Protein 1FAO (pdb70)

Structure (mmCIF, N/CA/C/O backbone):
data_1FAO
#
_entry.id   1FAO
#
_cell.length_a   40.674
_cell.length_b   46.273
_cell.length_c   64.743
_cell.angle_alpha   90.00
_cell.angle_beta   90.00
_cell.angle_gamma   90.00
#
_symmetry.space_group_name_H-M   'P 21 21 21'
#
loop_
_entity.id
_entity.type
_entity.pdbx_description
1 polymer 'DUAL ADAPTOR OF PHOSPHOTYROSINE AND 3-PHOSPHOINOSITIDES'
2 non-polymer INOSITOL-(1,3,4,5)-TETRAKISPHOSPHATE
3 water water
#
loop_
_atom_site.group_PDB
_atom_site.id
_atom_site.type_symbol
_atom_site.label_atom_id
_atom_site.label_alt_id
_atom_site.label_comp_id
_atom_site.label_asym_id
_atom_site.label_entity_id
_atom_site.label_seq_id
_atom_site.pdbx_PDB_ins_code
_atom_site.Cartn_x
_atom_site.Cartn_y
_atom_site.Cartn_z
_atom_site.occupancy
_atom_site.B_iso_or_equiv
_atom_site.auth_seq_id
_atom_site.auth_comp_id
_atom_site.auth_asym_id
_atom_site.auth_atom_id
_atom_site.pdbx_PDB_model_num
ATOM 1 N N . PRO A 1 15 ? 0.562 12.061 25.819 1.00 39.55 162 PRO A N 1
ATOM 2 C CA . PRO A 1 15 ? 1.557 11.545 26.760 1.00 37.66 162 PRO A CA 1
ATOM 3 C C . PRO A 1 15 ? 1.107 10.275 27.471 1.00 35.43 162 PRO A C 1
ATOM 4 O O . PRO A 1 15 ? -0.083 10.076 27.727 1.00 35.31 162 PRO A O 1
ATOM 8 N N . SER A 1 16 ? 2.074 9.417 27.776 1.00 31.57 163 SER A N 1
ATOM 9 C CA . SER A 1 16 ? 1.824 8.170 28.485 1.00 26.87 163 SER A CA 1
ATOM 10 C C . SER A 1 16 ? 3.065 7.917 29.318 1.00 23.02 163 SER A C 1
ATOM 11 O O . SER A 1 16 ? 4.186 8.003 28.816 1.00 20.35 163 SER A O 1
ATOM 14 N N . LEU A 1 17 ? 2.867 7.618 30.594 1.00 20.39 164 LEU A N 1
ATOM 15 C CA . LEU A 1 17 ? 3.987 7.368 31.484 1.00 19.59 164 LEU A CA 1
ATOM 16 C C . LEU A 1 17 ? 4.804 6.197 30.950 1.00 19.09 164 LEU A C 1
ATOM 17 O O . LEU A 1 17 ? 4.259 5.138 30.647 1.00 18.98 164 LEU A O 1
ATOM 22 N N . GLY A 1 18 ? 6.110 6.400 30.816 1.00 18.15 165 GLY A N 1
ATOM 23 C CA . GLY A 1 18 ? 6.971 5.342 30.321 1.00 17.37 165 GLY A CA 1
ATOM 24 C C . GLY A 1 18 ? 7.277 5.465 28.843 1.00 15.57 165 GLY A C 1
ATOM 25 O O . GLY A 1 18 ? 8.071 4.698 28.300 1.00 15.43 165 GLY A O 1
ATOM 26 N N . THR A 1 19 ? 6.643 6.425 28.179 1.00 14.90 166 THR A N 1
ATOM 27 C CA . THR A 1 19 ? 6.884 6.625 26.760 1.00 14.31 166 THR A CA 1
ATOM 28 C C . THR A 1 19 ? 7.492 8.000 26.522 1.00 13.65 166 THR A C 1
ATOM 29 O O . THR A 1 19 ? 7.267 8.937 27.292 1.00 13.25 166 THR A O 1
ATOM 33 N N . LYS A 1 20 ? 8.285 8.107 25.464 1.00 12.78 167 LYS A N 1
ATOM 34 C CA . LYS A 1 20 ? 8.917 9.366 25.121 1.00 11.20 167 LYS A CA 1
ATOM 35 C C . LYS A 1 20 ? 9.313 9.351 23.655 1.00 13.38 167 LYS A C 1
ATOM 36 O O . LYS A 1 20 ? 9.738 8.327 23.121 1.00 11.57 167 LYS A O 1
ATOM 42 N N . GLU A 1 21 ? 9.150 10.486 22.991 1.00 11.38 168 GLU A N 1
ATOM 43 C CA . GLU A 1 21 ? 9.524 10.574 21.592 1.00 11.23 168 GLU A CA 1
ATOM 44 C C . GLU A 1 21 ? 10.147 11.938 21.397 1.00 10.98 168 GLU A C 1
ATOM 45 O O . GLU A 1 21 ? 9.763 12.904 22.058 1.00 9.96 168 GLU A O 1
ATOM 51 N N . GLY A 1 22 ? 11.118 12.010 20.500 1.00 10.47 169 GLY A N 1
ATOM 52 C CA . GLY A 1 22 ? 11.778 13.273 20.248 1.00 10.50 169 GLY A CA 1
ATOM 53 C C . GLY A 1 22 ? 13.024 13.079 19.419 1.00 10.72 169 GLY A C 1
ATOM 54 O O . GLY A 1 22 ? 13.518 11.958 19.261 1.00 9.46 169 GLY A O 1
ATOM 55 N N . TYR A 1 23 ? 13.535 14.177 18.878 1.00 7.96 170 TYR A N 1
ATOM 56 C CA . TYR A 1 23 ? 14.740 14.122 18.071 1.00 7.67 170 TYR A CA 1
ATOM 57 C C . TYR A 1 23 ? 16.003 14.142 18.911 1.00 8.81 170 TYR A C 1
ATOM 58 O O . TYR A 1 23 ? 16.066 14.805 19.942 1.00 9.42 170 TYR A O 1
ATOM 67 N N . LEU A 1 24 ? 17.008 13.413 18.444 1.00 8.84 171 LEU A N 1
ATOM 68 C CA . LEU A 1 24 ? 18.313 13.351 19.081 1.00 9.72 171 LEU A CA 1
ATOM 69 C C . LEU A 1 24 ? 19.312 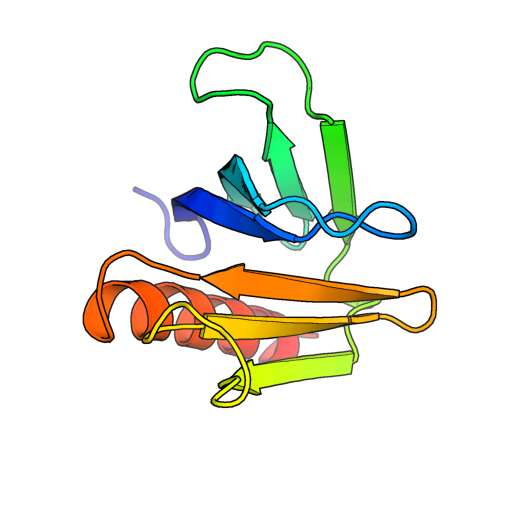13.194 17.956 1.00 10.35 171 LEU A C 1
ATOM 70 O O . LEU A 1 24 ? 18.974 12.665 16.901 1.00 11.00 171 LEU A O 1
ATOM 75 N N . THR A 1 25 ? 20.531 13.678 18.155 1.00 9.99 172 THR A N 1
ATOM 76 C CA . THR A 1 25 ? 21.546 13.508 17.128 1.00 11.59 172 THR A CA 1
ATOM 77 C C . THR A 1 25 ? 22.313 12.273 17.563 1.00 11.60 172 THR A C 1
ATOM 78 O O . THR A 1 25 ? 22.537 12.062 18.752 1.00 12.47 172 THR A O 1
ATOM 82 N N . LYS A 1 26 ? 22.682 11.432 16.609 1.00 11.31 173 LYS A N 1
ATOM 83 C CA . LYS A 1 26 ? 23.402 10.218 16.952 1.00 9.76 173 LYS A CA 1
ATOM 84 C C . LYS A 1 26 ? 24.582 10.003 16.031 1.00 8.71 173 LYS A C 1
ATOM 85 O O . LYS A 1 26 ? 24.561 10.404 14.870 1.00 7.57 173 LYS A O 1
ATOM 91 N N . GLN A 1 27 ? 25.606 9.354 16.566 1.00 9.24 174 GLN A N 1
ATOM 92 C CA . GLN A 1 27 ? 26.812 9.057 15.814 1.00 10.13 174 GLN A CA 1
ATOM 93 C C . GLN A 1 27 ? 26.641 7.733 15.091 1.00 10.40 174 GLN A C 1
ATOM 94 O O . GLN A 1 27 ? 25.962 6.829 15.584 1.00 8.93 174 GLN A O 1
ATOM 100 N N . GLY A 1 28 ? 27.254 7.620 13.920 1.00 11.49 175 GLY A N 1
ATOM 101 C CA . GLY A 1 28 ? 27.160 6.386 13.165 1.00 13.15 175 GLY A CA 1
ATOM 102 C C . GLY A 1 28 ? 28.074 5.339 13.768 1.00 15.09 175 GLY A C 1
ATOM 103 O O . GLY A 1 28 ? 28.796 5.618 14.733 1.00 12.85 175 GLY A O 1
ATOM 104 N N . GLY A 1 29 ? 28.049 4.138 13.195 1.00 16.50 176 GLY A N 1
ATOM 105 C CA . GLY A 1 29 ? 28.877 3.053 13.695 1.00 18.33 176 GLY A CA 1
ATOM 106 C C . GLY A 1 29 ? 30.289 3.091 13.146 1.00 19.27 176 GLY A C 1
ATOM 107 O O . GLY A 1 29 ? 31.200 3.591 13.809 1.00 19.30 176 GLY A O 1
ATOM 108 N N . LEU A 1 30 ? 30.472 2.548 11.944 1.00 20.55 177 LEU A N 1
ATOM 109 C CA . LEU A 1 30 ? 31.777 2.533 11.290 1.00 21.15 177 LEU A CA 1
ATOM 110 C C . LEU A 1 30 ? 32.088 3.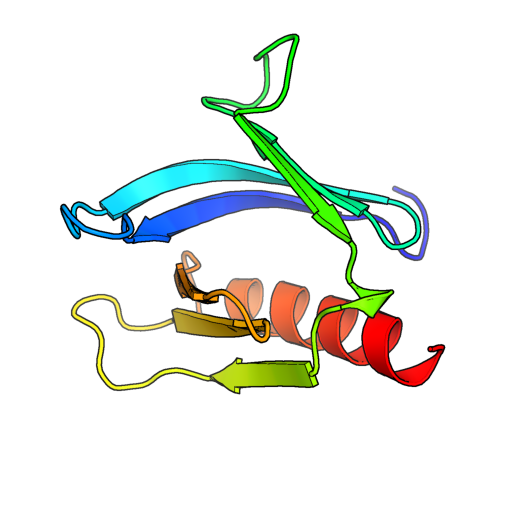947 10.824 1.00 21.30 177 LEU A C 1
ATOM 111 O O . LEU A 1 30 ? 33.171 4.473 11.082 1.00 22.29 177 LEU A O 1
ATOM 116 N N . VAL A 1 31 ? 31.136 4.549 10.120 1.00 20.59 178 VAL A N 1
ATOM 117 C CA . VAL A 1 31 ? 31.276 5.923 9.653 1.00 20.27 178 VAL A CA 1
ATOM 118 C C . VAL A 1 31 ? 30.601 6.722 10.762 1.00 20.02 178 VAL A C 1
ATOM 119 O O . VAL A 1 31 ? 29.378 6.715 10.888 1.00 19.66 178 VAL A O 1
ATOM 123 N N . LYS A 1 32 ? 31.410 7.400 11.567 1.00 19.54 179 LYS A N 1
ATOM 124 C CA . LYS A 1 32 ? 30.907 8.146 12.711 1.00 19.80 179 LYS A CA 1
ATOM 125 C C . LYS A 1 32 ? 30.319 9.527 12.461 1.00 19.02 179 LYS A C 1
ATOM 126 O O . LYS A 1 32 ? 30.598 10.471 13.200 1.00 18.89 179 LYS A O 1
ATOM 132 N N . THR A 1 33 ? 29.490 9.640 11.433 1.00 17.20 180 THR A N 1
ATOM 133 C CA . THR A 1 33 ? 28.850 10.909 11.138 1.00 15.75 180 THR A CA 1
ATOM 134 C C . THR A 1 33 ? 27.693 11.091 12.118 1.00 15.32 180 THR A C 1
ATOM 135 O O . THR A 1 33 ? 27.114 10.114 12.594 1.00 13.98 180 THR A O 1
ATOM 139 N N . TRP A 1 34 ? 27.371 12.338 12.439 1.00 14.33 181 TRP A N 1
ATOM 140 C CA . TRP A 1 34 ? 26.272 12.607 13.355 1.00 13.46 181 TRP A CA 1
A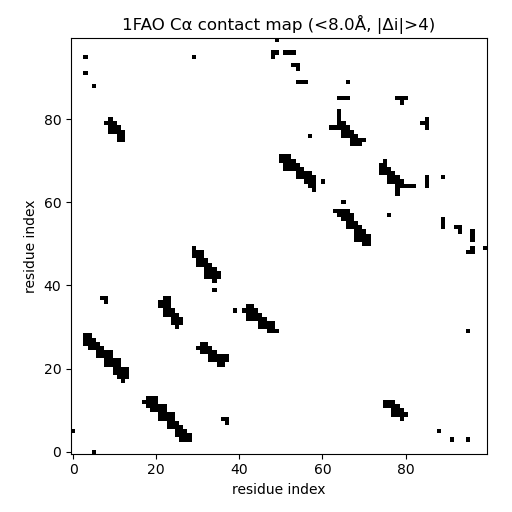TOM 141 C C . TRP A 1 34 ? 25.023 12.961 12.573 1.00 13.83 181 TRP A C 1
ATOM 142 O O . TRP A 1 34 ? 25.037 13.865 11.735 1.00 13.92 181 TRP A O 1
ATOM 153 N N . LYS A 1 35 ? 23.941 12.242 12.848 1.00 11.47 182 LYS A N 1
ATOM 154 C CA . LYS A 1 35 ? 22.684 12.472 12.158 1.00 10.93 182 LYS A CA 1
ATOM 155 C C . LYS A 1 35 ? 21.566 12.700 13.153 1.00 11.18 182 LYS A C 1
ATOM 156 O O . LYS A 1 35 ? 21.552 12.111 14.235 1.00 9.93 182 LYS A O 1
ATOM 162 N N . THR A 1 36 ? 20.631 13.566 12.782 1.00 10.36 183 THR A N 1
ATOM 163 C CA . THR A 1 36 ? 19.496 13.855 13.637 1.00 10.27 183 THR A CA 1
ATOM 164 C C . THR A 1 36 ? 18.414 12.847 13.299 1.00 10.08 183 THR A C 1
ATOM 165 O O . THR A 1 36 ? 17.982 12.738 12.148 1.00 10.71 183 THR A O 1
ATOM 169 N N . ARG A 1 37 ? 17.987 12.106 14.313 1.00 8.87 184 ARG A N 1
ATOM 170 C CA . ARG A 1 37 ? 16.977 11.081 14.131 1.00 7.91 184 ARG A CA 1
ATOM 171 C C . ARG A 1 37 ? 15.850 11.217 15.133 1.00 8.30 184 ARG A C 1
ATOM 172 O O . ARG A 1 37 ? 16.017 11.809 16.196 1.00 7.51 184 ARG A O 1
ATOM 180 N N . TRP A 1 38 ? 14.703 10.649 14.783 1.00 8.76 185 TRP A N 1
ATOM 181 C CA . TRP A 1 38 ? 13.529 10.684 15.638 1.00 8.88 185 TRP A CA 1
ATOM 182 C C . TRP A 1 38 ? 13.538 9.399 16.457 1.00 9.41 185 TRP A C 1
ATOM 183 O O . TRP A 1 38 ? 13.557 8.307 15.897 1.00 9.54 185 TRP A O 1
ATOM 194 N N . PHE A 1 39 ? 13.561 9.541 17.778 1.00 8.83 186 PHE A N 1
ATOM 195 C CA . PHE A 1 39 ? 13.561 8.391 18.669 1.00 9.96 186 PHE A CA 1
ATOM 196 C C . PHE A 1 39 ? 12.214 8.226 19.349 1.00 10.36 186 PHE A C 1
ATOM 197 O O . PHE A 1 39 ? 11.551 9.201 19.696 1.00 9.26 186 PHE A O 1
ATOM 205 N N . THR A 1 40 ? 11.798 6.980 19.535 1.00 9.78 187 THR A N 1
ATOM 206 C CA . THR A 1 40 ? 10.554 6.730 20.236 1.00 10.12 187 THR A CA 1
ATOM 207 C C . THR A 1 40 ? 10.861 5.644 21.249 1.00 10.59 187 THR A C 1
ATOM 208 O O . THR A 1 40 ? 11.644 4.733 20.977 1.00 9.65 187 THR A O 1
ATOM 212 N N . LEU A 1 41 ? 10.269 5.775 22.427 1.00 10.11 188 LEU A N 1
ATOM 213 C CA . LEU A 1 41 ? 10.461 4.814 23.497 1.00 11.22 188 LEU A CA 1
ATOM 214 C C . LEU A 1 41 ? 9.088 4.393 24.000 1.00 11.13 188 LEU A C 1
ATOM 215 O O . LEU A 1 41 ? 8.310 5.218 24.489 1.00 11.12 188 LEU A O 1
ATOM 220 N N . HIS A 1 42 ? 8.796 3.106 23.850 1.00 11.34 189 HIS A N 1
ATOM 221 C CA . HIS A 1 42 ? 7.535 2.523 24.287 1.00 12.27 189 HIS A CA 1
ATOM 222 C C . HIS A 1 42 ? 7.911 1.160 24.848 1.00 12.59 189 HIS A C 1
ATOM 223 O O . HIS A 1 42 ? 8.644 0.408 24.204 1.00 11.74 189 HIS A O 1
ATOM 230 N N . ARG A 1 43 ? 7.426 0.850 26.046 1.00 12.88 190 ARG A N 1
ATOM 231 C CA . ARG A 1 43 ? 7.765 -0.414 26.687 1.00 14.42 190 ARG A CA 1
ATOM 232 C C . ARG A 1 43 ? 9.290 -0.461 26.745 1.00 14.18 190 ARG A C 1
ATOM 233 O O . ARG A 1 43 ? 9.914 0.472 27.245 1.00 13.18 190 ARG A O 1
ATOM 241 N N . ASN A 1 44 ? 9.909 -1.526 26.244 1.00 12.35 191 ASN A N 1
ATOM 242 C CA . ASN A 1 44 ? 11.366 -1.573 26.277 1.00 13.46 191 ASN A CA 1
ATOM 243 C C . ASN A 1 44 ? 11.987 -1.417 24.902 1.00 12.53 191 ASN A C 1
ATOM 244 O O . ASN A 1 44 ? 13.152 -1.745 24.696 1.00 12.99 191 ASN A O 1
ATOM 249 N N . GLU A 1 45 ? 11.206 -0.899 23.962 1.00 13.20 192 GLU A N 1
ATOM 250 C CA . GLU A 1 45 ? 11.699 -0.710 22.612 1.00 13.11 192 GLU A CA 1
ATOM 251 C C . GLU A 1 45 ? 12.080 0.733 22.336 1.00 12.21 192 GLU A C 1
ATOM 252 O O . GLU A 1 45 ? 11.247 1.638 22.437 1.00 11.88 192 GLU A O 1
ATOM 258 N N . LEU A 1 46 ? 13.346 0.938 22.002 1.00 11.35 193 LEU A N 1
ATOM 259 C CA . LEU A 1 46 ? 13.837 2.269 21.662 1.00 11.13 193 LEU A CA 1
ATOM 260 C C . LEU A 1 46 ? 14.088 2.218 20.164 1.00 10.45 193 LEU A C 1
ATOM 261 O O . LEU A 1 46 ? 15.001 1.538 19.700 1.00 11.33 193 LEU A O 1
ATOM 266 N N . LYS A 1 47 ? 13.260 2.924 19.406 1.00 10.10 194 LYS A N 1
ATOM 267 C CA . LYS A 1 47 ? 13.403 2.948 17.959 1.00 8.79 194 LYS A CA 1
ATOM 268 C C . LYS A 1 47 ? 13.860 4.320 17.497 1.00 9.29 194 LYS A C 1
ATOM 269 O O . LYS A 1 47 ? 13.649 5.310 18.188 1.00 7.26 194 LYS A O 1
ATOM 275 N N . TYR A 1 48 ? 14.526 4.374 16.353 1.00 9.44 195 TYR A N 1
ATOM 276 C CA . TYR A 1 48 ? 14.875 5.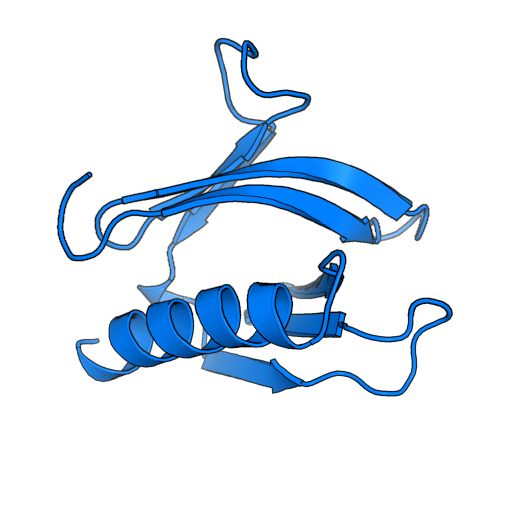666 15.795 1.00 10.26 195 TYR A CA 1
ATOM 277 C C .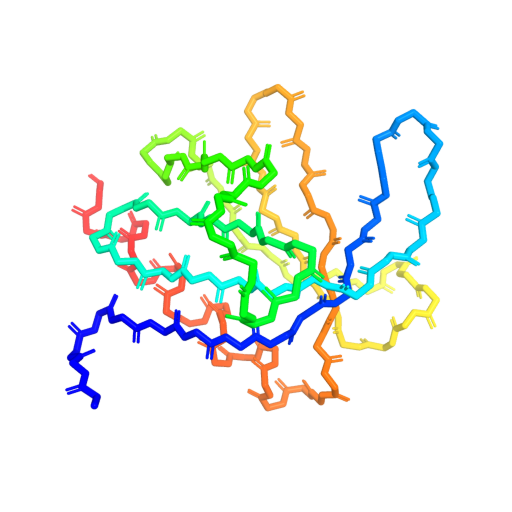 TYR A 1 48 ? 14.569 5.607 14.312 1.00 11.18 195 TYR A C 1
ATOM 278 O O . TYR A 1 48 ? 14.764 4.581 13.653 1.00 11.05 195 TYR A O 1
ATOM 287 N N . PHE A 1 49 ? 14.028 6.711 13.818 1.00 10.18 196 PHE A N 1
ATOM 288 C CA . PHE A 1 49 ? 13.601 6.853 12.434 1.00 11.18 196 PHE A CA 1
ATOM 289 C C . PHE A 1 49 ? 14.351 8.008 11.779 1.00 11.96 196 PHE A C 1
ATOM 290 O O . PHE A 1 49 ? 14.949 8.829 12.469 1.00 10.44 196 PHE A O 1
ATOM 298 N N . LYS A 1 50 ? 14.312 8.072 10.451 1.00 11.51 197 LYS A N 1
ATOM 299 C CA . LYS A 1 50 ? 14.971 9.161 9.736 1.00 14.09 197 LYS A CA 1
ATOM 300 C C . LYS A 1 50 ? 14.393 10.463 10.275 1.00 13.04 197 LYS A C 1
ATOM 301 O O . LYS A 1 50 ? 15.127 11.408 10.569 1.00 13.47 197 LYS A O 1
ATOM 307 N N . ASP A 1 51 ? 13.070 10.508 10.394 1.00 12.77 198 ASP A N 1
ATOM 308 C CA . ASP A 1 51 ? 12.400 11.683 10.935 1.00 13.51 198 ASP A CA 1
ATOM 309 C C . ASP A 1 51 ? 11.062 11.320 11.563 1.00 13.94 198 ASP A C 1
ATOM 310 O O . ASP A 1 51 ? 10.627 10.165 11.506 1.00 13.41 198 ASP A O 1
ATOM 315 N N . GLN A 1 52 ? 10.417 12.308 12.175 1.00 12.31 199 GLN A N 1
ATOM 316 C CA . GLN A 1 52 ? 9.153 12.087 12.866 1.00 13.46 199 GLN A CA 1
ATOM 317 C C . GLN A 1 52 ? 8.060 11.408 12.054 1.00 15.23 199 GLN A C 1
ATOM 318 O O . GLN A 1 52 ? 7.271 10.639 12.603 1.00 15.55 199 GLN A O 1
ATOM 324 N N . MET A 1 53 ? 8.009 11.679 10.757 1.00 15.96 200 MET A N 1
ATOM 325 C CA . MET A 1 53 ? 6.969 11.093 9.927 1.00 19.03 200 MET A CA 1
ATOM 326 C C . MET A 1 53 ? 7.404 9.852 9.155 1.00 18.92 200 MET A C 1
ATOM 327 O O . MET A 1 53 ? 6.691 9.390 8.263 1.00 18.39 200 MET A O 1
ATOM 332 N N . SER A 1 54 ? 8.566 9.309 9.502 1.00 17.53 201 SER A N 1
ATOM 333 C CA . SER A 1 54 ? 9.065 8.108 8.838 1.00 17.69 201 SER A CA 1
ATOM 334 C C . SER A 1 54 ? 8.147 6.951 9.216 1.00 16.80 201 SER A C 1
ATOM 335 O O . SER A 1 54 ? 7.902 6.702 10.400 1.00 16.15 201 SER A O 1
ATOM 338 N N . PRO A 1 55 ? 7.622 6.231 8.213 1.00 16.16 202 PRO A N 1
ATOM 339 C CA . PRO A 1 55 ? 6.723 5.102 8.469 1.00 16.43 202 PRO A CA 1
ATOM 340 C C . PRO A 1 55 ? 7.391 3.959 9.219 1.00 14.76 202 PRO A C 1
ATOM 341 O O . PRO A 1 55 ? 6.800 3.369 10.125 1.00 16.66 202 PRO A O 1
ATOM 345 N N . GLU A 1 56 ? 8.622 3.645 8.832 1.00 14.47 203 GLU A N 1
ATOM 346 C CA . GLU A 1 56 ? 9.348 2.546 9.453 1.00 14.87 203 GLU A CA 1
ATOM 347 C C . GLU A 1 56 ? 10.655 2.993 10.085 1.00 14.01 203 GLU A C 1
ATOM 348 O O . GLU A 1 56 ? 11.329 3.892 9.577 1.00 14.22 203 GLU A O 1
ATOM 354 N N . PRO A 1 57 ? 11.039 2.357 11.201 1.00 13.36 204 PRO A N 1
ATOM 355 C CA . PRO A 1 57 ? 12.280 2.705 11.897 1.00 13.09 204 PRO A CA 1
ATOM 356 C C . PRO A 1 57 ? 13.532 2.193 11.203 1.00 13.86 204 PRO A C 1
ATOM 357 O O . PRO A 1 57 ? 13.487 1.239 10.423 1.00 13.69 204 PRO A O 1
ATOM 361 N N . ILE A 1 58 ? 14.651 2.848 11.483 1.00 12.25 205 ILE A N 1
ATOM 362 C CA . ILE A 1 58 ? 15.931 2.443 10.923 1.00 13.32 205 ILE A CA 1
ATOM 363 C C . ILE A 1 58 ? 16.377 1.251 11.750 1.00 13.61 205 ILE A C 1
ATOM 364 O O . ILE A 1 58 ? 16.932 0.281 11.234 1.00 12.37 205 ILE A O 1
ATOM 369 N N . ARG A 1 59 ? 16.111 1.331 13.048 1.00 13.45 206 ARG A N 1
ATOM 370 C CA . ARG A 1 59 ? 16.503 0.273 13.956 1.00 14.64 206 ARG A CA 1
ATOM 371 C C . ARG A 1 59 ? 15.594 0.209 15.170 1.00 14.46 206 ARG A C 1
ATOM 372 O O . ARG A 1 59 ? 15.053 1.222 15.613 1.00 12.32 206 ARG A O 1
ATOM 380 N N . ILE A 1 60 ? 15.410 -1.001 15.688 1.00 12.78 207 ILE A N 1
ATOM 381 C CA . ILE A 1 60 ? 14.597 -1.209 16.873 1.00 12.73 207 ILE A CA 1
ATOM 382 C C . ILE A 1 60 ? 15.542 -1.771 17.925 1.00 14.44 207 ILE A C 1
ATOM 383 O O . ILE A 1 60 ? 16.092 -2.863 17.763 1.00 13.30 207 ILE A O 1
ATOM 388 N N . LEU A 1 61 ? 15.750 -1.013 18.993 1.00 12.19 208 LEU A N 1
ATOM 389 C CA . LEU A 1 61 ? 16.638 -1.449 20.055 1.00 13.25 208 LEU A CA 1
ATOM 390 C C . LEU A 1 61 ? 15.814 -1.950 21.226 1.00 12.96 208 LEU A C 1
ATOM 391 O O . LEU A 1 61 ? 14.796 -1.360 21.577 1.00 14.91 208 LEU A O 1
ATOM 396 N N . ASP A 1 62 ? 16.246 -3.055 21.817 1.00 13.26 209 ASP A N 1
ATOM 397 C CA . ASP A 1 62 ? 15.539 -3.621 22.952 1.00 14.12 209 ASP A CA 1
ATOM 398 C C . ASP A 1 62 ? 16.366 -3.318 24.192 1.00 11.81 209 ASP A C 1
ATOM 399 O O . ASP A 1 62 ? 17.491 -3.788 24.330 1.00 10.90 209 ASP A O 1
ATOM 404 N N . LEU A 1 63 ? 15.806 -2.520 25.095 1.00 12.27 210 LEU A N 1
ATOM 405 C CA . LEU A 1 63 ? 16.527 -2.133 26.298 1.00 10.25 210 LEU A CA 1
ATOM 406 C C . LEU A 1 63 ? 16.865 -3.291 27.228 1.00 10.99 210 LEU A C 1
ATOM 407 O O . LEU A 1 63 ? 17.663 -3.129 28.145 1.00 10.43 210 LEU A O 1
ATOM 412 N N . THR A 1 64 ? 16.276 -4.463 27.005 1.00 12.21 211 THR A N 1
ATOM 413 C CA . THR A 1 64 ? 16.617 -5.593 27.862 1.00 13.18 211 THR A CA 1
ATOM 414 C C . THR A 1 64 ? 18.067 -5.993 27.562 1.00 13.37 211 THR A C 1
ATOM 415 O O . THR A 1 64 ? 18.714 -6.672 28.360 1.00 14.61 211 THR A O 1
ATOM 419 N N . GLU A 1 65 ? 18.580 -5.552 26.414 1.00 12.07 212 GLU A N 1
ATOM 420 C CA . GLU A 1 65 ? 19.956 -5.853 26.019 1.00 11.5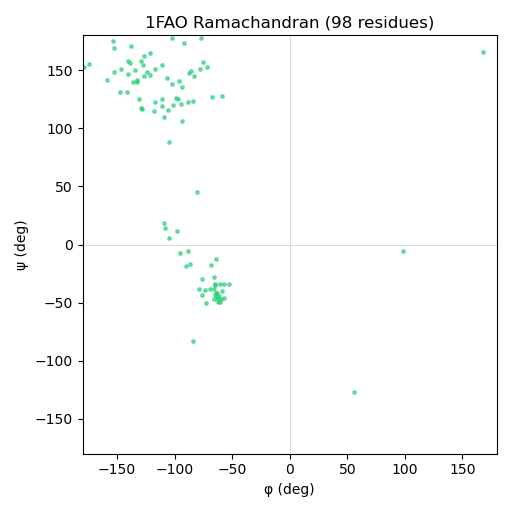0 212 GLU A CA 1
ATOM 421 C C . GLU A 1 65 ? 20.920 -4.732 26.400 1.00 11.63 212 GLU A C 1
ATOM 422 O O . GLU A 1 65 ? 22.133 -4.873 26.255 1.00 10.84 212 GLU A O 1
ATOM 428 N N . CYS A 1 66 ? 20.371 -3.618 26.875 1.00 10.82 213 CYS A N 1
ATOM 429 C CA . CYS A 1 66 ? 21.172 -2.459 27.269 1.00 10.96 213 CYS A CA 1
ATOM 430 C C . CYS A 1 66 ? 21.694 -2.617 28.701 1.00 10.87 213 CYS A C 1
ATOM 431 O O . CYS A 1 66 ? 20.913 -2.797 29.637 1.00 11.57 213 CYS A O 1
ATOM 434 N N . SER A 1 67 ? 23.012 -2.536 28.864 1.00 10.62 214 SER A N 1
ATOM 435 C CA . SER A 1 67 ? 23.641 -2.697 30.174 1.00 13.04 214 SER A CA 1
ATOM 436 C C . SER A 1 67 ? 23.800 -1.402 30.956 1.00 13.87 214 SER A C 1
ATOM 437 O O . SER A 1 67 ? 23.995 -1.422 32.174 1.00 14.56 214 SER A O 1
ATOM 440 N N . ALA A 1 68 ? 23.731 -0.273 30.266 1.00 12.99 215 ALA A N 1
ATOM 441 C CA . ALA A 1 68 ? 23.895 0.992 30.958 1.00 12.71 215 ALA A CA 1
ATOM 442 C C . ALA A 1 68 ? 23.660 2.199 30.076 1.00 12.93 215 ALA A C 1
ATOM 443 O O . ALA A 1 68 ? 23.792 2.135 28.857 1.00 10.22 215 ALA A O 1
ATOM 445 N N . VAL A 1 69 ? 23.298 3.299 30.722 1.00 12.47 216 VAL A N 1
ATOM 446 C CA . VAL A 1 69 ? 23.092 4.568 30.044 1.00 13.59 216 VAL A CA 1
ATOM 447 C C . VAL A 1 69 ? 23.902 5.531 30.904 1.00 15.16 216 VAL A C 1
ATOM 448 O O . VAL A 1 69 ? 23.728 5.604 32.126 1.00 13.70 216 VAL A O 1
ATOM 452 N N . GLN A 1 70 ? 24.817 6.244 30.270 1.00 13.89 217 GLN A N 1
ATOM 453 C CA . GLN A 1 70 ? 25.676 7.151 31.004 1.00 15.87 217 GLN A CA 1
ATOM 454 C C . GLN A 1 70 ? 25.906 8.447 30.258 1.00 15.21 217 GLN A C 1
ATOM 455 O O . GLN A 1 70 ? 25.748 8.515 29.038 1.00 11.30 217 GLN A O 1
ATOM 461 N N . PHE A 1 71 ? 26.270 9.485 31.001 1.00 14.88 218 PHE A N 1
ATOM 462 C CA . PHE A 1 71 ? 26.536 10.760 30.372 1.00 15.69 218 PHE A CA 1
ATOM 463 C C . PHE A 1 71 ? 27.842 10.588 29.628 1.00 13.86 218 PHE A C 1
ATOM 464 O O . PHE A 1 71 ? 28.676 9.754 29.996 1.00 14.33 218 PHE A O 1
ATOM 472 N N . ASP A 1 72 ? 28.008 11.370 28.571 1.00 12.47 219 ASP A N 1
ATOM 473 C CA . ASP A 1 72 ? 29.206 11.316 27.756 1.00 13.44 219 ASP A CA 1
ATOM 474 C C . ASP A 1 72 ? 29.746 12.737 27.613 1.00 12.45 219 ASP A C 1
ATOM 475 O O . ASP A 1 72 ? 29.084 13.602 27.044 1.00 12.99 219 ASP A O 1
ATOM 480 N N . TYR A 1 73 ? 30.947 12.966 28.127 1.00 12.77 220 TYR A N 1
ATOM 481 C CA . TYR A 1 73 ? 31.563 14.286 28.079 1.00 13.90 220 TYR A CA 1
ATOM 482 C C . TYR A 1 73 ? 32.725 14.367 27.099 1.00 16.25 220 TYR A C 1
ATOM 483 O O . TYR A 1 73 ? 33.496 15.328 27.120 1.00 17.63 220 TYR A O 1
ATOM 492 N N . SER A 1 74 ? 32.840 13.373 26.227 1.00 17.71 221 SER A N 1
ATOM 493 C CA . SER A 1 74 ? 33.944 13.333 25.278 1.00 20.07 221 SER A CA 1
ATOM 494 C C . SER A 1 74 ? 33.582 13.694 23.842 1.00 20.16 221 SER A C 1
ATOM 495 O O . SER A 1 74 ? 34.424 13.587 22.953 1.00 20.68 221 SER A O 1
ATOM 498 N N . GLN A 1 75 ? 32.344 14.123 23.614 1.00 21.21 222 GLN A N 1
ATOM 499 C CA . GLN A 1 75 ? 31.895 14.468 22.264 1.00 22.19 222 GLN A CA 1
ATOM 500 C C . GLN A 1 75 ? 32.082 15.933 21.886 1.00 23.80 222 GLN A C 1
ATOM 501 O O . GLN A 1 75 ? 32.452 16.764 22.715 1.00 23.96 222 GLN A O 1
ATOM 507 N N . GLU A 1 76 ? 31.813 16.241 20.620 1.00 25.63 223 GLU A N 1
ATOM 508 C CA . GLU A 1 76 ? 31.917 17.608 20.127 1.00 26.64 223 GLU A CA 1
ATOM 509 C C . GLU A 1 76 ? 30.703 18.376 20.619 1.00 26.28 223 GLU A C 1
ATOM 510 O O . GLU A 1 76 ? 30.766 19.590 20.819 1.00 26.86 223 GLU A O 1
ATOM 516 N N . ARG A 1 77 ? 29.593 17.664 20.797 1.00 23.94 224 ARG A N 1
ATOM 517 C CA . ARG A 1 77 ? 28.375 18.285 21.300 1.00 22.44 224 ARG A CA 1
ATOM 518 C C . ARG A 1 77 ? 28.481 18.263 22.814 1.00 21.04 224 ARG A C 1
ATOM 519 O O . ARG A 1 77 ? 29.098 17.367 23.389 1.00 19.98 224 ARG A O 1
ATOM 527 N N . VAL A 1 78 ? 27.886 19.255 23.458 1.00 21.07 225 VAL A N 1
ATOM 528 C CA . VAL A 1 78 ? 27.976 19.380 24.900 1.00 20.54 225 VAL A CA 1
ATOM 529 C C . VAL A 1 78 ? 27.127 18.436 25.737 1.00 19.18 225 VAL A C 1
ATOM 530 O O . VAL A 1 78 ? 27.611 17.887 26.728 1.00 17.78 225 VAL A O 1
ATOM 534 N N . ASN A 1 79 ? 25.873 18.236 25.340 1.00 16.26 226 ASN A N 1
ATOM 535 C CA . ASN A 1 79 ? 24.970 17.389 26.105 1.00 15.50 226 ASN A CA 1
ATOM 536 C C . ASN A 1 79 ? 24.750 16.034 25.461 1.00 14.63 226 ASN A C 1
ATOM 537 O O . ASN A 1 79 ? 23.808 15.835 24.697 1.00 15.83 226 ASN A O 1
ATOM 542 N N . CYS A 1 80 ? 25.621 15.094 25.794 1.00 12.97 227 CYS A N 1
ATOM 543 C CA . CYS A 1 80 ? 25.520 13.767 25.219 1.00 12.47 227 CYS A CA 1
ATOM 544 C C . CYS A 1 80 ? 25.482 12.674 26.263 1.00 11.62 227 CYS A C 1
ATOM 545 O O . CYS A 1 80 ? 25.849 12.869 27.422 1.00 11.36 227 CYS A O 1
ATOM 548 N N . PHE A 1 81 ? 25.021 11.513 25.833 1.00 11.06 228 PHE A N 1
ATOM 549 C CA . PHE A 1 81 ? 24.954 10.352 26.698 1.00 8.13 228 PHE A CA 1
ATOM 550 C C . PHE A 1 81 ? 25.066 9.165 25.771 1.00 10.30 228 PHE A C 1
ATOM 551 O O . PHE A 1 81 ? 25.006 9.312 24.553 1.00 10.80 228 PHE A O 1
ATOM 559 N N . CYS A 1 82 ? 25.255 7.988 26.335 1.00 10.74 229 CYS A N 1
ATOM 560 C CA . CYS A 1 82 ? 25.371 6.816 25.496 1.00 10.56 229 CYS A CA 1
ATOM 561 C C . CYS A 1 82 ? 24.617 5.663 26.112 1.00 9.97 229 CYS A C 1
ATOM 562 O O . CYS A 1 82 ? 24.371 5.633 27.320 1.00 9.80 229 CYS A O 1
ATOM 565 N N . LEU A 1 83 ? 24.230 4.730 25.251 1.00 9.24 230 LEU A N 1
ATOM 566 C CA . LEU A 1 83 ? 23.505 3.540 25.654 1.00 9.34 230 LEU A CA 1
ATOM 567 C C . LEU A 1 83 ? 24.456 2.415 25.298 1.00 9.69 230 LEU A C 1
ATOM 568 O O . LEU A 1 83 ? 24.878 2.295 24.145 1.00 9.31 230 LEU A O 1
ATOM 573 N N . VAL A 1 84 ? 24.807 1.608 26.289 1.00 8.13 231 VAL A N 1
ATOM 574 C CA . VAL A 1 84 ? 25.742 0.520 26.063 1.00 9.11 231 VAL A CA 1
ATOM 575 C C . VAL A 1 84 ? 25.044 -0.807 25.827 1.00 9.00 231 VAL A C 1
ATOM 576 O O . VAL A 1 84 ? 24.217 -1.232 26.632 1.00 8.27 231 VAL A O 1
ATOM 580 N N . PHE A 1 85 ? 25.375 -1.436 24.701 1.00 9.40 232 PHE A N 1
ATOM 581 C CA . PHE A 1 85 ? 24.845 -2.744 24.336 1.00 10.26 232 PHE A CA 1
ATOM 582 C C . PHE A 1 85 ? 26.085 -3.577 24.029 1.00 11.32 232 PHE A C 1
ATOM 583 O O . PHE A 1 85 ? 27.128 -3.038 23.662 1.00 11.54 232 PHE A O 1
ATOM 591 N N . PRO A 1 86 ? 25.993 -4.903 24.180 1.00 12.41 233 PRO A N 1
ATOM 592 C CA . PRO A 1 86 ? 27.160 -5.743 23.895 1.00 13.58 233 PRO A CA 1
ATOM 593 C C . PRO A 1 86 ? 27.691 -5.570 22.474 1.00 13.20 233 PRO A C 1
ATOM 594 O O . PRO A 1 86 ? 28.897 -5.650 22.233 1.00 14.27 233 PRO A O 1
ATOM 598 N N . PHE A 1 87 ? 26.781 -5.333 21.537 1.00 13.18 234 PHE A N 1
ATOM 599 C CA . PHE A 1 87 ? 27.147 -5.196 20.132 1.00 12.50 234 PHE A CA 1
ATOM 600 C C . PHE A 1 87 ? 27.553 -3.794 19.719 1.00 14.50 234 PHE A C 1
ATOM 601 O O . PHE A 1 87 ? 28.170 -3.602 18.670 1.00 14.34 234 PHE A O 1
ATOM 609 N N . ARG A 1 88 ? 27.210 -2.812 20.542 1.00 13.38 235 ARG A N 1
ATOM 610 C CA . ARG A 1 88 ? 27.547 -1.440 20.217 1.00 13.54 235 ARG A CA 1
ATOM 611 C C . ARG A 1 88 ? 27.107 -0.465 21.287 1.00 13.21 235 ARG A C 1
ATOM 612 O O . ARG A 1 88 ? 26.155 -0.714 22.026 1.00 12.98 235 ARG A O 1
ATOM 620 N N . THR A 1 89 ? 27.824 0.645 21.367 1.00 11.69 236 THR A N 1
ATOM 621 C CA . THR A 1 89 ? 27.480 1.693 22.301 1.00 11.01 236 THR A CA 1
ATOM 622 C C . THR A 1 89 ? 27.003 2.825 21.413 1.00 10.07 236 THR A C 1
ATOM 623 O O . THR A 1 89 ? 27.701 3.230 20.478 1.00 10.55 236 THR A O 1
ATOM 627 N N . PHE A 1 90 ? 25.796 3.306 21.677 1.00 9.25 237 PHE A N 1
ATOM 628 C CA . PHE A 1 90 ? 25.245 4.391 20.894 1.00 9.37 237 PHE A CA 1
ATOM 629 C C . PHE A 1 90 ? 25.541 5.714 21.571 1.00 9.94 237 PHE A C 1
ATOM 630 O O . PHE A 1 90 ? 25.401 5.838 22.784 1.00 10.42 237 PHE A O 1
ATOM 638 N N . TYR A 1 91 ? 25.974 6.695 20.785 1.00 9.20 238 TYR A N 1
ATOM 639 C CA . TYR A 1 91 ? 26.276 8.009 21.331 1.00 10.03 238 TYR A CA 1
ATOM 640 C C . TYR A 1 91 ? 25.215 8.952 20.803 1.00 8.65 238 TYR A C 1
ATOM 641 O O . TYR A 1 91 ? 25.070 9.122 19.591 1.00 7.93 238 TYR A O 1
ATOM 650 N N . LEU A 1 92 ? 24.463 9.539 21.728 1.00 8.90 239 LEU A N 1
ATOM 651 C CA . LEU A 1 92 ? 23.374 10.440 21.397 1.00 8.17 239 LEU A CA 1
ATOM 652 C C . LEU A 1 92 ? 23.581 11.775 22.089 1.00 10.94 239 LEU A C 1
ATOM 653 O O . LEU A 1 92 ? 24.152 11.844 23.180 1.00 11.45 239 LEU A O 1
ATOM 658 N N . CYS A 1 93 ? 23.116 12.840 21.454 1.00 11.27 240 CYS A N 1
ATOM 659 C CA . CYS A 1 93 ? 23.240 14.152 22.066 1.00 12.01 240 CYS A CA 1
ATOM 660 C C . CYS A 1 93 ? 21.899 14.861 21.968 1.00 11.82 240 CYS A C 1
ATOM 661 O O . CYS A 1 93 ? 21.183 14.746 20.967 1.00 11.57 240 CYS A O 1
ATOM 664 N N . ALA A 1 94 ? 21.544 15.561 23.038 1.00 11.64 241 ALA A N 1
ATOM 665 C CA . ALA A 1 94 ? 20.295 16.292 23.093 1.00 13.18 241 ALA A CA 1
ATOM 666 C C . ALA A 1 94 ? 20.614 17.766 22.863 1.00 15.37 241 ALA A C 1
ATOM 667 O O . ALA A 1 94 ? 21.781 18.141 22.732 1.00 16.06 241 ALA A O 1
ATOM 669 N N . LYS A 1 95 ? 19.572 18.588 22.825 1.00 18.27 242 LYS A N 1
ATOM 670 C CA . LYS A 1 95 ? 19.719 20.025 22.608 1.00 21.60 242 LYS A CA 1
ATOM 671 C C . LYS A 1 95 ? 20.268 20.704 23.851 1.00 21.61 242 LYS A C 1
ATOM 672 O O . LYS A 1 95 ? 21.091 21.613 23.766 1.00 22.03 242 LYS A O 1
ATOM 678 N N . THR A 1 96 ? 19.797 20.257 25.008 1.00 19.46 243 THR A N 1
ATOM 679 C CA . THR A 1 96 ? 20.214 20.834 26.277 1.00 18.37 243 THR A CA 1
ATOM 680 C C . THR A 1 96 ? 20.472 19.763 27.324 1.00 18.37 243 THR A C 1
ATOM 681 O O . THR A 1 96 ? 20.162 18.588 27.117 1.00 18.11 243 THR A O 1
ATOM 685 N N . GLY A 1 97 ? 21.037 20.177 28.450 1.00 16.68 244 GLY A N 1
ATOM 686 C CA . GLY A 1 97 ? 21.298 19.236 29.519 1.00 17.18 244 GLY A CA 1
ATOM 687 C C . GLY A 1 97 ? 19.959 18.740 30.024 1.00 16.25 244 GLY A C 1
ATOM 688 O O . GLY A 1 97 ? 19.820 17.590 30.426 1.00 16.14 244 GLY A O 1
ATOM 689 N N . VAL A 1 98 ? 18.966 19.624 29.989 1.00 15.99 245 VAL A N 1
ATOM 690 C CA . VAL A 1 98 ? 17.620 19.290 30.433 1.00 14.94 245 VAL A CA 1
ATOM 691 C C . VAL A 1 98 ? 17.035 18.153 29.605 1.00 14.29 245 VAL A C 1
ATOM 692 O O . VAL A 1 98 ? 16.527 17.174 30.155 1.00 12.34 245 VAL A O 1
ATOM 696 N N . GLU A 1 99 ? 17.111 18.282 28.284 1.00 13.70 246 GLU A N 1
ATOM 697 C CA . GLU A 1 99 ? 16.577 17.255 27.396 1.00 14.74 246 GLU A CA 1
ATOM 698 C C . GLU A 1 99 ? 17.370 15.963 27.550 1.00 13.21 246 GLU A C 1
ATOM 699 O O . GLU A 1 99 ? 16.800 14.868 27.521 1.00 13.12 246 GLU A O 1
ATOM 705 N N . ALA A 1 100 ? 18.684 16.091 27.712 1.00 11.38 247 ALA A N 1
ATOM 706 C CA . ALA A 1 100 ? 19.532 14.921 27.888 1.00 10.80 247 ALA A CA 1
ATOM 707 C C . ALA A 1 100 ? 19.111 14.201 29.163 1.00 11.86 247 ALA A C 1
ATOM 708 O O . ALA A 1 100 ? 18.952 12.976 29.174 1.00 10.87 247 ALA A O 1
ATOM 710 N N . ASP A 1 101 ? 18.933 14.968 30.235 1.00 9.95 248 ASP A N 1
ATOM 711 C CA . ASP A 1 101 ? 18.529 14.415 31.522 1.00 12.21 248 ASP A CA 1
ATOM 712 C C . ASP A 1 101 ? 17.199 13.679 31.434 1.00 11.40 248 ASP A C 1
ATOM 713 O O . ASP A 1 101 ? 17.028 12.631 32.050 1.00 10.42 248 ASP A O 1
ATOM 718 N N . GLU A 1 102 ? 16.257 14.230 30.673 1.00 10.17 249 GLU A N 1
ATOM 719 C CA . GLU A 1 102 ? 14.954 13.595 30.514 1.00 10.73 249 GLU A CA 1
ATOM 720 C C . GLU A 1 102 ? 15.110 12.211 29.910 1.00 9.91 249 GLU A C 1
ATOM 721 O O . GLU A 1 102 ? 14.515 11.246 30.392 1.00 9.04 249 GLU A O 1
ATOM 727 N N . TRP A 1 103 ? 15.909 12.121 28.850 1.00 8.95 250 TRP A N 1
ATOM 728 C CA . TRP A 1 103 ? 16.139 10.841 28.189 1.00 8.56 250 TRP A CA 1
ATOM 729 C C . TRP A 1 103 ? 16.875 9.877 29.105 1.00 9.12 250 TRP A C 1
ATOM 730 O O . TRP A 1 103 ? 16.488 8.713 29.237 1.00 9.57 250 TRP A O 1
ATOM 741 N N . ILE A 1 104 ? 17.930 10.365 29.745 1.00 8.69 251 ILE A N 1
ATOM 742 C CA . ILE A 1 104 ? 18.719 9.529 30.644 1.00 10.53 251 ILE A CA 1
ATOM 743 C C . ILE A 1 104 ? 17.880 9.022 31.811 1.00 10.55 251 ILE A C 1
ATOM 744 O O . ILE A 1 104 ? 17.945 7.840 32.171 1.00 10.57 251 ILE A O 1
ATOM 749 N N . LYS A 1 105 ? 17.079 9.901 32.402 1.00 9.52 252 LYS A N 1
ATOM 750 C CA . LYS A 1 105 ? 16.242 9.481 33.519 1.00 10.57 252 LYS A CA 1
ATOM 751 C C . LYS A 1 105 ? 15.219 8.423 33.122 1.00 10.39 252 LYS A C 1
ATOM 752 O O . LYS A 1 105 ? 15.037 7.433 33.838 1.00 12.06 252 LYS A O 1
ATOM 758 N N . ILE A 1 106 ? 14.545 8.616 31.992 1.00 9.90 253 ILE A N 1
ATOM 759 C CA . ILE A 1 106 ? 13.545 7.637 31.586 1.00 8.11 253 ILE A CA 1
ATOM 760 C C . ILE A 1 106 ? 14.218 6.334 31.172 1.00 9.01 253 ILE A C 1
ATOM 761 O O . ILE A 1 106 ? 13.717 5.255 31.485 1.00 7.85 253 ILE A O 1
ATOM 766 N N . LEU A 1 107 ? 15.359 6.422 30.494 1.00 7.74 254 LEU A N 1
ATOM 767 C CA . LEU A 1 107 ? 16.064 5.204 30.085 1.00 10.21 254 LEU A CA 1
ATOM 768 C C . LEU A 1 107 ? 16.556 4.420 31.303 1.00 10.58 254 LEU A C 1
ATOM 769 O O . LEU A 1 107 ? 16.427 3.196 31.347 1.00 11.21 254 LEU A O 1
ATOM 774 N N . ARG A 1 108 ? 17.112 5.112 32.297 1.00 11.16 255 ARG A N 1
ATOM 775 C CA . ARG A 1 108 ? 17.580 4.437 33.504 1.00 13.89 255 ARG A CA 1
ATOM 776 C C . ARG A 1 108 ? 16.397 3.825 34.234 1.00 13.68 255 ARG A C 1
ATOM 777 O O . ARG A 1 108 ? 16.512 2.766 34.847 1.00 14.35 255 ARG A O 1
ATOM 785 N N . TRP A 1 109 ? 15.261 4.510 34.163 1.00 13.34 256 TRP A N 1
ATOM 786 C CA . TRP A 1 109 ? 14.034 4.049 34.793 1.00 13.95 256 TRP A CA 1
ATOM 787 C C . TRP A 1 109 ? 13.631 2.737 34.126 1.00 14.30 256 TRP A C 1
ATOM 788 O O . TRP A 1 10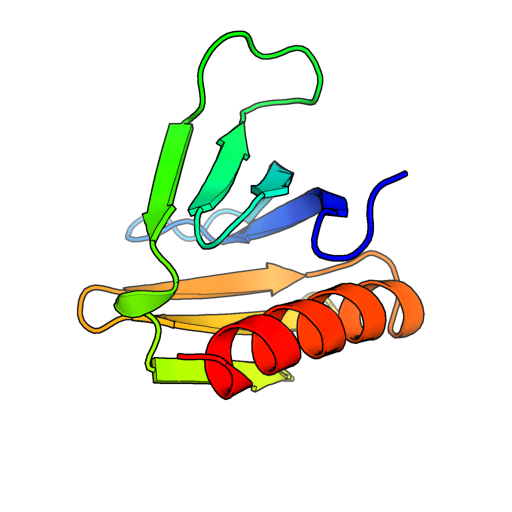9 ? 13.210 1.788 34.792 1.00 14.46 256 TRP A O 1
ATOM 799 N N . LYS A 1 110 ? 13.763 2.685 32.804 1.00 12.38 257 LYS A N 1
ATOM 800 C CA . LYS A 1 110 ? 13.430 1.472 32.070 1.00 12.96 257 LYS A CA 1
ATOM 801 C C . LYS A 1 110 ? 14.339 0.343 32.531 1.00 12.34 257 LYS A C 1
ATOM 802 O O . LYS A 1 110 ? 13.870 -0.752 32.843 1.00 13.13 257 LYS A O 1
ATOM 808 N N . LEU A 1 111 ? 15.640 0.617 32.566 1.00 12.51 258 LEU A N 1
ATOM 809 C CA . LEU A 1 111 ? 16.619 -0.381 32.980 1.00 13.43 258 LEU A CA 1
ATOM 810 C C . LEU A 1 111 ? 16.398 -0.865 34.409 1.00 14.40 258 LEU A C 1
ATOM 811 O O . LEU A 1 111 ? 16.642 -2.032 34.716 1.00 12.88 258 LEU A O 1
ATOM 816 N N . SER A 1 112 ? 15.936 0.029 35.279 1.00 13.60 259 SER A N 1
ATOM 817 C CA . SER A 1 112 ? 15.692 -0.321 36.676 1.00 16.44 259 SER A CA 1
ATOM 818 C C . SER A 1 112 ? 14.565 -1.326 36.859 1.00 16.60 259 SER A C 1
ATOM 819 O O . SER A 1 112 ? 14.552 -2.078 37.833 1.00 16.28 259 SER A O 1
ATOM 822 N N . GLN A 1 113 ? 13.616 -1.329 35.931 1.00 17.18 260 GLN A N 1
ATOM 823 C CA . GLN A 1 113 ? 12.490 -2.248 36.002 1.00 20.34 260 GLN A CA 1
ATOM 824 C C . GLN A 1 113 ? 12.821 -3.568 35.320 1.00 20.31 260 GLN A C 1
ATOM 825 O O . GLN A 1 113 ? 12.030 -4.507 35.356 1.00 20.91 260 GLN A O 1
ATOM 831 N N . ILE A 1 114 ? 13.991 -3.625 34.693 1.00 19.43 261 ILE A N 1
ATOM 832 C CA . ILE A 1 114 ? 14.441 -4.831 34.009 1.00 21.24 261 ILE A CA 1
ATOM 833 C C . ILE A 1 114 ? 15.407 -5.601 34.905 1.00 20.42 261 ILE A C 1
ATOM 834 O O . ILE A 1 114 ? 15.103 -6.704 35.353 1.00 22.97 261 ILE A O 1
#

CATH classification: 2.30.29.30

GO terms:
  GO:0007165 signal transduction (P, TAS)
  GO:0005829 cytosol (C, TAS)
  GO:0005886 plasma membrane (C, TAS)
  GO:0005515 protein binding (F, IPI)
  GO:0043325 phosphatidylinositol-3,4-bisphosphate binding (F, IDA)
  GO:0005547 phosphatidylinositol-3,4,5-trisphosphate binding (F, IDA)
  GO:0005886 plasma membrane (C, IDA)

Radius of gyration: 12.49 Å; Cα contacts (8 Å, |Δi|>4): 191; chains: 1; bounding box: 32×27×28 Å

Solvent-accessible surface area: 6173 Å² total; per-residue (Å²): 188,70,163,8,41,45,86,13,88,3,29,17,23,17,36,184,109,133,68,48,100,73,36,31,2,11,0,77,199,49,71,1,57,8,23,116,65,96,163,21,124,133,33,75,88,92,4,54,0,78,95,12,82,33,6,82,83,13,186,98,44,167,95,122,38,5,0,9,0,39,5,122,98,56,36,2,70,1,2,13,171,67,31,105,38,5,57,81,2,4,144,28,0,105,97,13,37,98,126,101

InterPro domains:
  IPR000980 SH2 domain [PF00017] (35-109)
  IPR000980 SH2 domain [PS50001] (35-129)
  IPR000980 SH2 domain [SM00252] (33-115)
  IPR001849 Pleckstrin homology domain [PF00169] (166-256)
  IPR001849 Pleckstrin homology domain [PS50003] (164-259)
  IPR001849 Pleckstrin homology domain [SM00233] (165-261)
  IPR011993 PH-like domain superfamily [G3DSA:2.30.29.30] (148-273)
  IPR035843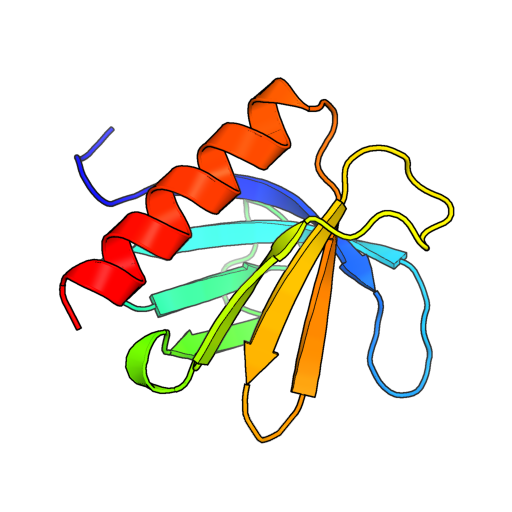 DAPP1, SH2 domain [cd10355] (28-119)
  IPR036860 SH2 domain superfamily [G3DSA:3.30.505.10] (18-138)
  IPR036860 SH2 domain superfamily [SSF55550] (28-132)
  IPR051707 Phosphoinositide-Interacting Signal Transduction Regulators [PTHR14336] (7-280)

Nearest PDB structures (foldseek):
  1fao-assembly1_A  TM=1.010E+00  e=9.710E-20  Homo sapiens
  1fb8-assembly1_A  TM=9.681E-01  e=2.790E-16  Homo sapiens
  1eaz-assembly1_A  TM=9.431E-01  e=4.231E-09  Homo sapiens
  7kk7-assembly2_B  TM=8.112E-01  e=1.603E-05  Homo sapiens
  3tfm-assembly1_A  TM=8.544E-01  e=3.476E-05  Rattus norvegicus

Foldseek 3Di:
DDPLKDKDWKWWADDPHGDTAIWIWITDQQWIFTCNYDPHPDTPDIDGLVQWPAKAFDCPDPAHGWIWTDGPVDIMIIGDPDVVVSCVVRVSSVVSVVVD

Sequence (100 aa):
PSLGTKEGYLTKQGGLVKTWKTRWFTLHRNELKYFKDQMSPEPIRILDLTECSAVQFDYSQERVNCFCLVFPFRTFYLCAKTGVEADEWIKILRWKLSQI

Organism: Homo sapiens (NCBI:txid9606)

B-factor: mean 16.48, std 6.93, range [6.84, 44.95]

Secondary structure (DSSP, 8-state):
--TT-EEEEEEEE-SSS--EEEEEEEEETTEEEEESSTT-SS-SEEEEGGG--EEEEE-SSSSSSEEEEEETTEEEEEE-SSHHHHHHHHHHHHHHHHT-